Protein AF-A0A1G1LNJ7-F1 (afdb_monomer_lite)

Sequence (127 aa):
MNEINQDPYFGWVLAQRDRGAAVETAKIEYLIERIRKSPYLFIRNRVEYSAAEAARHLTWKYEHARRYALTAHDFIRHLATRSLESGLLYLVKLPNGTTYPVKELLENELFALEQSLNKKQPAHVPF

Structure (mmCIF, N/CA/C/O backbone):
data_AF-A0A1G1LNJ7-F1
#
_entry.id   AF-A0A1G1LNJ7-F1
#
loop_
_atom_site.group_PDB
_atom_site.id
_atom_site.type_symbol
_atom_site.label_atom_id
_atom_site.label_alt_id
_atom_site.label_comp_id
_atom_site.label_asym_id
_atom_site.label_entity_id
_atom_site.label_seq_id
_atom_site.pdbx_PDB_ins_code
_atom_site.Cartn_x
_atom_site.Cartn_y
_atom_site.Cartn_z
_atom_site.occupancy
_atom_site.B_iso_or_equiv
_atom_site.auth_seq_id
_atom_site.auth_comp_id
_atom_site.auth_asym_id
_atom_site.auth_atom_id
_atom_site.pdbx_PDB_model_num
ATOM 1 N N . MET A 1 1 ? 9.168 5.537 13.950 1.00 42.31 1 MET A N 1
ATOM 2 C CA . MET A 1 1 ? 9.283 5.680 12.483 1.00 42.31 1 MET A CA 1
ATOM 3 C C . MET A 1 1 ? 10.320 4.676 12.026 1.00 42.31 1 MET A C 1
ATOM 5 O O . MET A 1 1 ? 11.458 4.809 12.447 1.00 42.31 1 MET A O 1
ATOM 9 N N . ASN A 1 2 ? 9.936 3.641 11.273 1.00 50.34 2 ASN A N 1
ATOM 10 C CA . ASN A 1 2 ? 10.922 2.712 10.713 1.00 50.34 2 ASN A CA 1
ATOM 11 C C . ASN A 1 2 ? 11.747 3.458 9.661 1.00 50.34 2 ASN A C 1
ATOM 13 O O . ASN A 1 2 ? 11.183 3.992 8.703 1.00 50.34 2 ASN A O 1
ATOM 17 N N . GLU A 1 3 ? 13.061 3.516 9.856 1.00 65.12 3 GLU A N 1
ATOM 18 C CA . GLU A 1 3 ? 13.993 4.073 8.882 1.00 65.12 3 GLU A CA 1
ATOM 19 C C . GLU A 1 3 ? 13.919 3.247 7.591 1.00 65.12 3 GLU A C 1
ATOM 21 O O . GLU A 1 3 ? 14.221 2.055 7.595 1.00 65.12 3 GLU A O 1
ATOM 26 N N . ILE A 1 4 ? 13.536 3.876 6.473 1.00 71.56 4 ILE A N 1
ATOM 27 C CA . ILE A 1 4 ? 13.423 3.222 5.152 1.00 71.56 4 ILE A CA 1
ATOM 28 C C . ILE A 1 4 ? 14.715 2.470 4.783 1.00 71.56 4 ILE A C 1
ATOM 30 O O . ILE A 1 4 ? 14.668 1.415 4.161 1.00 71.56 4 ILE A O 1
ATOM 34 N N . ASN A 1 5 ? 15.869 2.969 5.238 1.00 62.16 5 ASN A N 1
ATOM 35 C CA . ASN A 1 5 ? 17.187 2.392 4.976 1.00 62.16 5 ASN A CA 1
ATOM 36 C C . ASN A 1 5 ? 17.433 1.014 5.617 1.00 62.16 5 ASN A C 1
ATOM 38 O O . ASN A 1 5 ? 18.365 0.337 5.190 1.00 62.16 5 ASN A O 1
ATOM 42 N N . GLN A 1 6 ? 16.638 0.607 6.611 1.00 67.00 6 GLN A N 1
ATOM 43 C CA . GLN A 1 6 ? 16.731 -0.716 7.239 1.00 67.00 6 GLN A CA 1
ATOM 44 C C . GLN A 1 6 ? 15.668 -1.698 6.721 1.00 67.00 6 GLN A C 1
ATOM 46 O O . GLN A 1 6 ? 15.666 -2.862 7.119 1.00 67.00 6 GLN A O 1
ATOM 51 N N . ASP A 1 7 ? 14.761 -1.263 5.836 1.00 76.38 7 ASP A N 1
ATOM 52 C CA . ASP A 1 7 ? 13.757 -2.159 5.267 1.00 76.38 7 ASP A CA 1
ATOM 53 C C . ASP A 1 7 ? 14.384 -3.020 4.152 1.00 76.38 7 ASP A C 1
ATOM 55 O O . ASP A 1 7 ? 14.855 -2.468 3.151 1.00 76.38 7 ASP A O 1
ATOM 59 N N . PRO A 1 8 ? 14.382 -4.363 4.255 1.00 80.31 8 PRO A N 1
ATOM 60 C CA . PRO A 1 8 ? 14.906 -5.226 3.195 1.00 80.31 8 PRO A CA 1
ATOM 61 C C . PRO A 1 8 ? 14.217 -4.994 1.840 1.00 80.31 8 PRO A C 1
ATOM 63 O O . PRO A 1 8 ? 14.855 -5.142 0.795 1.00 80.31 8 PRO A O 1
ATOM 66 N N . TYR A 1 9 ? 12.953 -4.553 1.832 1.00 85.25 9 TYR A N 1
ATOM 67 C CA . TYR A 1 9 ? 12.249 -4.223 0.593 1.00 85.25 9 TYR A CA 1
ATOM 68 C C . TYR A 1 9 ? 12.780 -2.944 -0.055 1.00 85.25 9 TYR A C 1
ATOM 70 O O . TYR A 1 9 ? 12.767 -2.844 -1.278 1.00 85.25 9 TYR A O 1
ATOM 78 N N . PHE A 1 10 ? 13.318 -1.992 0.715 1.00 87.31 10 PHE A N 1
ATOM 79 C CA . PHE A 1 10 ? 13.963 -0.812 0.137 1.00 87.31 10 PHE A CA 1
ATOM 80 C C . PHE A 1 10 ? 15.208 -1.190 -0.673 1.00 87.31 10 PHE A C 1
ATOM 82 O O . PHE A 1 10 ? 15.388 -0.711 -1.793 1.00 87.31 10 PHE A O 1
ATOM 89 N N . GLY A 1 11 ? 16.042 -2.094 -0.146 1.00 87.31 11 GLY A N 1
ATOM 90 C CA . GLY A 1 11 ? 17.211 -2.608 -0.865 1.00 87.31 11 GLY A CA 1
ATOM 91 C C . GLY A 1 11 ? 16.832 -3.311 -2.170 1.00 87.31 11 GLY A C 1
ATOM 92 O O . GLY A 1 11 ? 17.488 -3.121 -3.195 1.00 87.31 11 GLY A O 1
ATOM 93 N N . TRP A 1 12 ? 15.730 -4.061 -2.159 1.00 88.44 12 TRP A N 1
ATOM 94 C CA . TRP A 1 12 ? 15.218 -4.706 -3.362 1.00 88.44 12 TRP A CA 1
ATOM 95 C C . TRP A 1 12 ? 14.675 -3.707 -4.395 1.00 88.44 12 TRP A C 1
ATOM 97 O O . TRP A 1 12 ? 15.026 -3.819 -5.569 1.00 88.44 12 TRP A O 1
ATOM 107 N N . VAL A 1 13 ? 13.916 -2.682 -3.983 1.00 92.06 13 VAL A N 1
ATOM 108 C CA . VAL A 1 13 ? 13.476 -1.607 -4.896 1.00 92.06 13 VAL A CA 1
ATOM 109 C C . VAL A 1 13 ? 14.682 -0.894 -5.514 1.00 92.06 13 VAL A C 1
ATOM 111 O O . VAL A 1 13 ? 14.719 -0.681 -6.726 1.00 92.06 13 VAL A O 1
ATOM 114 N N . LEU A 1 14 ? 15.702 -0.584 -4.708 1.00 90.06 14 LEU A N 1
ATOM 115 C CA . LEU A 1 14 ? 16.933 0.052 -5.179 1.00 90.06 14 LEU A CA 1
ATOM 116 C C . LEU A 1 14 ? 17.646 -0.794 -6.247 1.00 90.06 14 LEU A C 1
ATOM 118 O O . LEU A 1 14 ? 18.114 -0.248 -7.245 1.00 90.06 14 LEU A O 1
ATOM 122 N N . ALA A 1 15 ? 17.680 -2.119 -6.079 1.00 89.44 15 ALA A N 1
ATOM 123 C CA . ALA A 1 15 ? 18.276 -3.042 -7.046 1.00 89.44 15 ALA A CA 1
ATOM 124 C C . ALA A 1 15 ? 17.525 -3.102 -8.393 1.00 89.44 15 ALA A C 1
ATOM 126 O O . ALA A 1 15 ? 18.111 -3.495 -9.403 1.00 89.44 15 ALA A O 1
ATOM 127 N N . GLN A 1 16 ? 16.244 -2.716 -8.430 1.00 90.81 16 GLN A N 1
ATOM 128 C CA . GLN A 1 16 ? 15.429 -2.687 -9.651 1.00 90.81 16 GLN A CA 1
ATOM 129 C C . GLN A 1 16 ? 15.304 -1.287 -10.271 1.00 90.81 16 GLN A C 1
ATOM 131 O O . GLN A 1 16 ? 14.617 -1.162 -11.280 1.00 90.81 16 GLN A O 1
ATOM 136 N N . ARG A 1 17 ? 15.937 -0.240 -9.713 1.00 87.12 17 ARG A N 1
ATOM 137 C CA . ARG A 1 17 ? 15.630 1.168 -10.053 1.00 87.12 17 ARG A CA 1
ATOM 138 C C . ARG A 1 17 ? 15.659 1.492 -11.552 1.00 87.12 17 ARG A C 1
ATOM 140 O O . ARG A 1 17 ? 14.807 2.226 -12.034 1.00 87.12 17 ARG A O 1
ATOM 147 N N . ASP A 1 18 ? 16.612 0.909 -12.277 1.00 87.88 18 ASP A N 1
ATOM 148 C CA . ASP A 1 18 ? 16.856 1.184 -13.698 1.00 87.88 18 ASP A CA 1
ATOM 149 C C . ASP A 1 18 ? 16.086 0.209 -14.613 1.00 87.88 18 ASP A C 1
ATOM 151 O O . ASP A 1 18 ? 16.280 0.175 -15.827 1.00 87.88 18 ASP A O 1
ATOM 155 N N . ARG A 1 19 ? 15.199 -0.616 -14.040 1.00 86.94 19 ARG A N 1
ATOM 156 C CA . ARG A 1 19 ? 14.480 -1.687 -14.734 1.00 86.94 19 ARG A CA 1
ATOM 157 C C . ARG A 1 19 ? 12.995 -1.375 -14.896 1.00 86.94 19 ARG A C 1
ATOM 159 O O . ARG A 1 19 ? 12.170 -2.151 -14.428 1.00 86.94 19 ARG A O 1
ATOM 166 N N . GLY A 1 20 ? 12.652 -0.278 -15.575 1.00 87.12 20 GLY A N 1
ATOM 167 C CA . GLY A 1 20 ? 11.300 0.037 -16.084 1.00 87.12 20 GLY A CA 1
ATOM 168 C C . GLY A 1 20 ? 10.130 -0.575 -15.291 1.00 87.12 20 GLY A C 1
ATOM 169 O O . GLY A 1 20 ? 9.873 -0.198 -14.160 1.00 87.12 20 GLY A O 1
ATOM 170 N N . ALA A 1 21 ? 9.434 -1.570 -15.848 1.00 89.62 21 ALA A N 1
ATOM 171 C CA . ALA A 1 21 ? 8.287 -2.211 -15.186 1.00 89.62 21 ALA A CA 1
ATOM 172 C C . ALA A 1 21 ? 8.620 -2.973 -13.878 1.00 89.62 21 ALA A C 1
ATOM 174 O O . ALA A 1 21 ? 7.762 -3.132 -13.005 1.00 89.62 21 ALA A O 1
ATOM 175 N N . ALA A 1 22 ? 9.854 -3.455 -13.720 1.00 91.88 22 ALA A N 1
ATOM 176 C CA . ALA A 1 22 ? 10.281 -4.164 -12.518 1.00 91.88 22 ALA A CA 1
ATOM 177 C C . ALA A 1 22 ? 10.440 -3.223 -11.313 1.00 91.88 22 ALA A C 1
ATOM 179 O O . ALA A 1 22 ? 10.121 -3.643 -10.201 1.00 91.88 22 ALA A O 1
ATOM 180 N N . VAL A 1 23 ? 10.853 -1.957 -11.504 1.00 95.25 23 VAL A N 1
ATOM 181 C CA . VAL A 1 23 ? 10.894 -0.992 -10.384 1.00 95.25 23 VAL A CA 1
ATOM 182 C C . VAL A 1 23 ? 9.494 -0.703 -9.859 1.00 95.25 23 VAL A C 1
ATOM 184 O O . VAL A 1 23 ? 9.290 -0.657 -8.651 1.00 95.25 23 VAL A O 1
ATOM 187 N N . GLU A 1 24 ? 8.510 -0.576 -10.749 1.00 96.44 24 GLU A N 1
ATOM 188 C CA . GLU A 1 24 ? 7.128 -0.301 -10.359 1.00 96.44 24 GLU A CA 1
ATOM 189 C C . GLU A 1 24 ? 6.505 -1.483 -9.617 1.00 96.44 24 GLU A C 1
ATOM 191 O O . GLU A 1 24 ? 5.888 -1.298 -8.567 1.00 96.44 24 GLU A O 1
ATOM 196 N N . THR A 1 25 ? 6.762 -2.709 -10.082 1.00 95.50 25 THR A N 1
ATOM 197 C CA . THR A 1 25 ? 6.389 -3.922 -9.338 1.00 95.50 25 THR A CA 1
ATOM 198 C C . THR A 1 25 ? 7.024 -3.921 -7.948 1.00 95.50 25 THR A C 1
ATOM 200 O O . THR A 1 25 ? 6.346 -4.206 -6.960 1.00 95.50 25 THR A O 1
ATOM 203 N N . ALA A 1 26 ? 8.297 -3.527 -7.854 1.00 95.75 26 ALA A N 1
ATOM 204 C CA . ALA A 1 26 ? 8.996 -3.500 -6.582 1.00 95.75 26 ALA A CA 1
ATOM 205 C C . ALA A 1 26 ? 8.452 -2.457 -5.605 1.00 95.75 26 ALA A C 1
ATOM 207 O O . ALA A 1 26 ? 8.274 -2.744 -4.419 1.00 95.75 26 ALA A O 1
ATOM 208 N N . LYS A 1 27 ? 8.122 -1.262 -6.100 1.00 96.75 27 LYS A N 1
ATOM 209 C CA . LYS A 1 27 ? 7.456 -0.222 -5.311 1.00 96.75 27 LYS A CA 1
ATOM 210 C C . LYS A 1 27 ? 6.105 -0.709 -4.776 1.00 96.75 27 LYS A C 1
ATOM 212 O O . LYS A 1 27 ? 5.806 -0.488 -3.607 1.00 96.75 27 LYS A O 1
ATOM 217 N N . ILE A 1 28 ? 5.299 -1.394 -5.591 1.00 97.25 28 ILE A N 1
ATOM 218 C CA . ILE A 1 28 ? 3.986 -1.919 -5.172 1.00 97.25 28 ILE A CA 1
ATOM 219 C C . ILE A 1 28 ? 4.133 -2.946 -4.048 1.00 97.25 28 ILE A C 1
ATOM 221 O O . ILE A 1 28 ? 3.437 -2.871 -3.035 1.00 97.25 28 ILE A O 1
ATOM 225 N N . GLU A 1 29 ? 5.056 -3.890 -4.199 1.00 96.00 29 GLU A N 1
ATOM 226 C CA . GLU A 1 29 ? 5.325 -4.900 -3.176 1.00 96.00 29 GLU A CA 1
ATOM 227 C C . GLU A 1 29 ? 5.862 -4.280 -1.876 1.00 96.00 29 GLU A C 1
ATOM 229 O O . GLU A 1 29 ? 5.402 -4.653 -0.794 1.00 96.00 29 GLU A O 1
ATOM 234 N N . TYR A 1 30 ? 6.731 -3.265 -1.965 1.00 96.25 30 TYR A N 1
ATOM 235 C CA . TYR A 1 30 ? 7.141 -2.465 -0.806 1.00 96.25 30 TYR A CA 1
ATOM 236 C C . TYR A 1 30 ? 5.928 -1.848 -0.091 1.00 96.25 30 TYR A C 1
ATOM 238 O O . TYR A 1 30 ? 5.793 -1.985 1.123 1.00 96.25 30 TYR A O 1
ATOM 246 N N . LEU A 1 31 ? 5.004 -1.216 -0.822 1.00 96.94 31 LEU A N 1
ATOM 247 C CA . LEU A 1 31 ? 3.806 -0.598 -0.239 1.00 96.94 31 LEU A CA 1
ATOM 248 C C . LEU A 1 31 ? 2.903 -1.618 0.470 1.00 96.94 31 LEU A C 1
ATOM 250 O O . LEU A 1 31 ? 2.395 -1.349 1.559 1.00 96.94 31 LEU A O 1
ATOM 254 N N . ILE A 1 32 ? 2.723 -2.804 -0.113 1.00 97.00 32 ILE A N 1
ATOM 255 C CA . ILE A 1 32 ? 1.964 -3.897 0.512 1.00 97.00 32 ILE A CA 1
ATOM 256 C C . ILE A 1 32 ? 2.648 -4.362 1.805 1.00 97.00 32 ILE A C 1
ATOM 258 O O . ILE A 1 32 ? 1.971 -4.604 2.807 1.00 97.00 32 ILE A O 1
ATOM 262 N N . GLU A 1 33 ? 3.978 -4.451 1.821 1.00 95.50 33 GLU A N 1
ATOM 263 C CA . GLU A 1 33 ? 4.722 -4.787 3.034 1.00 95.50 33 GLU A CA 1
ATOM 264 C C . GLU A 1 33 ? 4.578 -3.709 4.120 1.00 95.50 33 GLU A C 1
ATOM 266 O O . GLU A 1 33 ? 4.429 -4.038 5.299 1.00 95.50 33 GLU A O 1
ATOM 271 N N . ARG A 1 34 ? 4.550 -2.422 3.749 1.00 94.50 34 ARG A N 1
ATOM 272 C CA . ARG A 1 34 ? 4.301 -1.326 4.705 1.00 94.50 34 ARG A CA 1
ATOM 273 C C . ARG A 1 34 ? 2.949 -1.463 5.391 1.00 94.50 34 ARG A C 1
ATOM 275 O O . ARG A 1 34 ? 2.858 -1.244 6.597 1.00 94.50 34 ARG A O 1
ATOM 282 N N . ILE A 1 35 ? 1.924 -1.885 4.652 1.00 95.88 35 ILE A N 1
ATOM 283 C CA . ILE A 1 35 ? 0.618 -2.221 5.228 1.00 95.88 35 ILE A CA 1
ATOM 284 C C . ILE A 1 35 ? 0.751 -3.414 6.173 1.00 95.88 35 ILE A C 1
ATOM 286 O O . ILE A 1 35 ? 0.295 -3.324 7.305 1.00 95.88 35 ILE A O 1
ATOM 290 N N . ARG A 1 36 ? 1.421 -4.495 5.752 1.00 95.69 36 ARG A N 1
ATOM 291 C CA . ARG A 1 36 ? 1.590 -5.726 6.546 1.00 95.69 36 ARG A CA 1
ATOM 292 C C . ARG A 1 36 ? 2.262 -5.481 7.898 1.00 95.69 36 ARG A C 1
ATOM 294 O O . ARG A 1 36 ? 1.839 -6.061 8.893 1.00 95.69 36 ARG A O 1
ATOM 301 N N . LYS A 1 37 ? 3.292 -4.632 7.928 1.00 92.94 37 LYS A N 1
ATOM 302 C CA . LYS A 1 37 ? 4.056 -4.261 9.133 1.00 92.94 37 LYS A CA 1
ATOM 303 C C . LYS A 1 37 ? 3.423 -3.120 9.936 1.00 92.94 37 LYS A C 1
ATOM 305 O O . LYS A 1 37 ? 3.972 -2.718 10.962 1.00 92.94 37 LYS A O 1
ATOM 310 N N . SER A 1 38 ? 2.316 -2.552 9.465 1.00 92.31 38 SER A N 1
ATOM 311 C CA . SER A 1 38 ? 1.663 -1.432 10.132 1.00 92.31 38 SER A CA 1
ATOM 312 C C . SER A 1 38 ? 1.094 -1.857 11.494 1.00 92.31 38 SER A C 1
ATOM 314 O O . SER A 1 38 ? 0.497 -2.927 11.595 1.00 92.31 38 SER A O 1
ATOM 316 N N . PRO A 1 39 ? 1.196 -1.017 12.540 1.00 93.56 39 PRO A N 1
ATOM 317 C CA . PRO A 1 39 ? 0.533 -1.268 13.819 1.00 93.56 39 PRO A CA 1
ATOM 318 C C . PRO A 1 39 ? -0.954 -0.860 13.808 1.00 93.56 39 PRO A C 1
ATOM 320 O O . PRO A 1 39 ? -1.586 -0.813 14.861 1.00 93.56 39 PRO A O 1
ATOM 323 N N . TYR A 1 40 ? -1.503 -0.484 12.649 1.00 95.62 40 TYR A N 1
ATOM 324 C CA . TYR A 1 40 ? -2.847 0.071 12.517 1.00 95.62 40 TYR A CA 1
ATOM 325 C C . TYR A 1 40 ? -3.879 -0.980 12.107 1.00 95.62 40 TYR A C 1
ATOM 327 O O . TYR A 1 40 ? -3.554 -2.026 11.540 1.00 95.62 40 TYR A O 1
ATOM 335 N N . LEU A 1 41 ? -5.148 -0.662 12.362 1.00 97.88 41 LEU A N 1
ATOM 336 C CA . LEU A 1 41 ? -6.276 -1.414 11.820 1.00 97.88 41 LEU A CA 1
ATOM 337 C C . LEU A 1 41 ? -6.713 -0.806 10.490 1.00 97.88 41 LEU A C 1
ATOM 339 O O . LEU A 1 41 ? -6.550 0.389 10.251 1.00 97.88 41 LEU A O 1
ATOM 343 N N . PHE A 1 42 ? -7.304 -1.625 9.632 1.00 98.00 42 PHE A N 1
ATOM 344 C CA . PHE A 1 42 ? -7.768 -1.217 8.313 1.00 98.00 42 PHE A CA 1
ATOM 345 C C . PHE A 1 42 ? -9.258 -1.476 8.185 1.00 98.00 42 PHE A C 1
ATOM 347 O O . PHE A 1 42 ? -9.738 -2.564 8.476 1.00 98.00 42 PHE A O 1
ATOM 354 N N . ILE A 1 43 ? -10.000 -0.477 7.728 1.00 97.94 43 ILE A N 1
ATOM 355 C CA . ILE A 1 43 ? -11.445 -0.552 7.574 1.00 97.94 43 ILE A CA 1
ATOM 356 C C . ILE A 1 43 ? -11.769 -0.718 6.095 1.00 97.94 43 ILE A C 1
ATOM 358 O O . ILE A 1 43 ? -11.429 0.128 5.265 1.00 97.94 43 ILE A O 1
ATOM 362 N N . ARG A 1 44 ? -12.489 -1.790 5.772 1.00 95.88 44 ARG A N 1
ATOM 363 C CA . ARG A 1 44 ? -13.037 -2.060 4.440 1.00 95.88 44 ARG A CA 1
ATOM 364 C C . ARG A 1 44 ? -14.505 -2.415 4.588 1.00 95.88 44 ARG A C 1
ATOM 366 O O . ARG A 1 44 ? -14.847 -3.298 5.362 1.00 95.88 44 ARG A O 1
ATOM 373 N N . ASN A 1 45 ? -15.375 -1.752 3.826 1.00 94.56 45 ASN A N 1
ATOM 374 C CA . ASN A 1 45 ? -16.826 -1.968 3.894 1.00 94.56 45 ASN A CA 1
ATOM 375 C C . ASN A 1 45 ? -17.378 -1.862 5.331 1.00 94.56 45 ASN A C 1
ATOM 377 O O . ASN A 1 45 ? -18.243 -2.639 5.717 1.00 94.56 45 ASN A O 1
ATOM 381 N N . ARG A 1 46 ? -16.868 -0.896 6.115 1.00 94.88 46 ARG A N 1
ATOM 382 C CA . ARG A 1 46 ? -17.212 -0.670 7.536 1.00 94.88 46 ARG A CA 1
ATOM 383 C C . ARG A 1 46 ? -16.791 -1.788 8.504 1.00 94.88 46 ARG A C 1
ATOM 385 O O . ARG A 1 46 ? -17.172 -1.739 9.665 1.00 94.88 46 ARG A O 1
ATOM 392 N N . VAL A 1 47 ? -15.995 -2.755 8.052 1.00 96.50 47 VAL A N 1
ATOM 393 C CA . VAL A 1 47 ? -15.447 -3.834 8.883 1.00 96.50 47 VAL A CA 1
ATOM 394 C C . VAL A 1 47 ? -13.962 -3.587 9.124 1.00 96.50 47 VAL A C 1
ATOM 396 O O . VAL A 1 47 ? -13.245 -3.219 8.192 1.00 96.50 47 VAL A O 1
ATOM 399 N N . GLU A 1 48 ? -13.522 -3.776 10.367 1.00 97.75 48 GLU A N 1
ATOM 400 C CA . GLU A 1 48 ? -12.119 -3.683 10.777 1.00 97.75 48 GLU A CA 1
ATOM 401 C C . GLU A 1 48 ? -11.370 -4.986 10.473 1.00 97.75 48 GLU A C 1
ATOM 403 O O . GLU A 1 48 ? -11.869 -6.081 10.716 1.00 97.75 48 GLU A O 1
ATOM 408 N N . TYR A 1 49 ? -10.158 -4.839 9.952 1.00 98.00 49 TYR A N 1
ATOM 409 C CA . TYR A 1 49 ? -9.229 -5.903 9.601 1.00 98.00 49 TYR A CA 1
ATOM 410 C C . TYR A 1 49 ? -7.849 -5.578 10.163 1.00 98.00 49 TYR A C 1
ATOM 412 O O . TYR A 1 49 ? -7.452 -4.411 10.259 1.00 98.00 49 TYR A O 1
ATOM 420 N N . SER A 1 50 ? -7.089 -6.615 10.490 1.00 98.06 50 SER A N 1
ATOM 421 C CA . SER A 1 50 ? -5.679 -6.474 10.840 1.00 98.06 50 SER A CA 1
ATOM 422 C C . SER A 1 50 ? -4.840 -6.012 9.643 1.00 98.06 50 SER A C 1
ATOM 424 O O . SER A 1 50 ? -5.198 -6.204 8.476 1.00 98.06 50 SER A O 1
ATOM 426 N N . ALA A 1 51 ? -3.665 -5.456 9.934 1.00 97.00 51 ALA A N 1
ATOM 427 C CA . ALA A 1 51 ? -2.636 -5.133 8.949 1.00 97.00 51 ALA A CA 1
ATOM 428 C C . ALA A 1 51 ? -2.300 -6.309 8.010 1.00 97.00 51 ALA A C 1
ATOM 430 O O . ALA A 1 51 ? -2.210 -6.141 6.791 1.00 97.00 51 ALA A O 1
ATOM 431 N N . ALA A 1 52 ? -2.186 -7.524 8.557 1.00 97.56 52 ALA A N 1
ATOM 432 C CA . ALA A 1 52 ? -1.895 -8.729 7.784 1.00 97.56 52 ALA A CA 1
ATOM 433 C C . ALA A 1 52 ? -3.027 -9.080 6.801 1.00 97.56 52 ALA A C 1
ATOM 435 O O . ALA A 1 52 ? -2.767 -9.409 5.640 1.00 97.56 52 ALA A O 1
ATOM 436 N N . GLU A 1 53 ? -4.285 -8.970 7.233 1.00 98.12 53 GLU A N 1
ATOM 437 C CA . GLU A 1 53 ? -5.454 -9.215 6.381 1.00 98.12 53 GLU A CA 1
ATOM 438 C C . GLU A 1 53 ? -5.602 -8.153 5.291 1.00 98.12 53 GLU A C 1
ATOM 440 O O . GLU A 1 53 ? -5.893 -8.488 4.139 1.00 98.12 53 GLU A O 1
ATOM 445 N N . ALA A 1 54 ? -5.353 -6.886 5.625 1.00 97.44 54 ALA A N 1
ATOM 446 C CA . ALA A 1 54 ? -5.361 -5.789 4.666 1.00 97.44 54 ALA A CA 1
ATOM 447 C C . ALA A 1 54 ? -4.287 -5.976 3.588 1.00 97.44 54 ALA A C 1
ATOM 449 O O . ALA A 1 54 ? -4.582 -5.860 2.396 1.00 97.44 54 ALA A O 1
ATOM 450 N N . ALA A 1 55 ? -3.066 -6.343 3.987 1.00 97.81 55 ALA A N 1
ATOM 451 C CA . ALA A 1 55 ? -1.989 -6.654 3.054 1.00 97.81 55 ALA A CA 1
ATOM 452 C C . ALA A 1 55 ? -2.355 -7.837 2.151 1.00 97.81 55 ALA A C 1
ATOM 454 O O . ALA A 1 55 ? -2.219 -7.736 0.935 1.00 97.81 55 ALA A O 1
ATOM 455 N N . ARG A 1 56 ? -2.896 -8.926 2.717 1.00 98.06 56 ARG A N 1
ATOM 456 C CA . ARG A 1 56 ? -3.356 -10.090 1.940 1.00 98.06 56 ARG A CA 1
ATOM 457 C C . ARG A 1 56 ? -4.418 -9.704 0.909 1.00 98.06 56 ARG A C 1
ATOM 459 O O . ARG A 1 56 ? -4.358 -10.160 -0.230 1.00 98.06 56 ARG A O 1
ATOM 466 N N . HIS A 1 57 ? -5.369 -8.849 1.290 1.00 96.94 57 HIS A N 1
ATOM 467 C CA . HIS A 1 57 ? -6.401 -8.339 0.383 1.00 96.94 57 HIS A CA 1
ATOM 468 C C . HIS A 1 57 ? -5.805 -7.529 -0.771 1.00 96.94 57 HIS A C 1
ATOM 470 O O . HIS A 1 57 ? -6.190 -7.723 -1.924 1.00 96.94 57 HIS A O 1
ATOM 476 N N . LEU A 1 58 ? -4.850 -6.642 -0.483 1.00 96.88 58 LEU A N 1
ATOM 477 C CA . LEU A 1 58 ? -4.183 -5.838 -1.507 1.00 96.88 58 LEU A CA 1
ATOM 478 C C . LEU A 1 58 ? -3.293 -6.679 -2.430 1.00 96.88 58 LEU A C 1
ATOM 480 O O . LEU A 1 58 ? -3.314 -6.442 -3.636 1.00 96.88 58 LEU A O 1
ATOM 484 N N . THR A 1 59 ? -2.585 -7.683 -1.901 1.00 97.62 59 THR A N 1
ATOM 485 C CA . THR A 1 59 ? -1.837 -8.665 -2.705 1.00 97.62 59 THR A CA 1
ATOM 486 C C . THR A 1 59 ? -2.763 -9.383 -3.676 1.00 97.62 59 THR A C 1
ATOM 488 O O . THR A 1 59 ? -2.530 -9.341 -4.882 1.00 97.62 59 THR A O 1
ATOM 491 N N . TRP A 1 60 ? -3.859 -9.959 -3.170 1.00 97.12 60 TRP A N 1
ATOM 492 C CA . TRP A 1 60 ? -4.841 -10.645 -4.006 1.00 97.12 60 TRP A CA 1
ATOM 493 C C . TRP A 1 60 ? -5.392 -9.716 -5.097 1.00 97.12 60 TRP A C 1
ATOM 495 O O . TRP A 1 60 ? -5.397 -10.075 -6.275 1.00 97.12 60 TRP A O 1
ATOM 505 N N . LYS A 1 61 ? -5.784 -8.484 -4.739 1.00 94.00 61 LYS A N 1
ATOM 506 C CA . LYS A 1 61 ? -6.258 -7.490 -5.713 1.00 94.00 61 LYS A CA 1
ATOM 507 C C . LYS A 1 61 ? -5.208 -7.194 -6.784 1.00 94.00 61 LYS A C 1
ATOM 509 O O . LYS A 1 61 ? -5.557 -7.124 -7.959 1.00 94.00 61 LYS A O 1
ATOM 514 N N . TYR A 1 62 ? -3.950 -7.001 -6.389 1.00 96.25 62 TYR A N 1
ATOM 515 C CA . TYR A 1 62 ? -2.863 -6.713 -7.320 1.00 96.25 62 TYR A CA 1
ATOM 516 C C . TYR A 1 62 ? -2.669 -7.851 -8.314 1.00 96.25 62 TYR A C 1
ATOM 518 O O . TYR A 1 62 ? -2.675 -7.603 -9.515 1.00 96.25 62 TYR A O 1
ATOM 526 N N . GLU A 1 63 ? -2.609 -9.095 -7.844 1.00 95.44 63 GLU A N 1
ATOM 527 C CA . GLU A 1 63 ? -2.468 -10.278 -8.697 1.00 95.44 63 GLU A CA 1
ATOM 528 C C . GLU A 1 63 ? -3.592 -10.407 -9.734 1.00 95.44 63 GLU A C 1
ATOM 530 O O . GLU A 1 63 ? -3.318 -10.716 -10.892 1.00 95.44 63 GLU A O 1
ATOM 535 N N . HIS A 1 64 ? -4.835 -10.092 -9.358 1.00 94.38 64 HIS A N 1
ATOM 536 C CA . HIS A 1 64 ? -6.004 -10.237 -10.234 1.00 94.38 64 HIS A CA 1
ATOM 537 C C . HIS A 1 64 ? -6.236 -9.034 -11.162 1.00 94.38 64 HIS A C 1
ATOM 539 O O . HIS A 1 64 ? -6.953 -9.142 -12.158 1.00 94.38 64 HIS A O 1
ATOM 545 N N . ALA A 1 65 ? -5.641 -7.879 -10.856 1.00 93.75 65 ALA A N 1
ATOM 546 C CA . ALA A 1 65 ? -5.885 -6.622 -11.559 1.00 93.75 65 ALA A CA 1
ATOM 547 C C . ALA A 1 65 ? -4.595 -5.912 -12.008 1.00 93.75 65 ALA A C 1
ATOM 549 O O . ALA A 1 65 ? -4.618 -4.700 -12.225 1.00 93.75 65 ALA A O 1
ATOM 550 N N . ARG A 1 66 ? -3.490 -6.653 -12.217 1.00 92.38 66 ARG A N 1
ATOM 551 C CA . ARG A 1 66 ? -2.174 -6.107 -12.624 1.00 92.38 66 ARG A CA 1
ATOM 552 C C . ARG A 1 66 ? -2.244 -5.145 -13.811 1.00 92.38 66 ARG A C 1
ATOM 554 O O . ARG A 1 66 ? -1.562 -4.128 -13.816 1.00 92.38 66 ARG A O 1
ATOM 561 N N . ARG A 1 67 ? -3.122 -5.409 -14.787 1.00 93.44 67 ARG A N 1
ATOM 562 C CA . ARG A 1 67 ? -3.313 -4.542 -15.969 1.00 93.44 67 ARG A CA 1
ATOM 563 C C . ARG A 1 67 ? -3.757 -3.108 -15.640 1.00 93.44 67 ARG A C 1
ATOM 565 O O . ARG A 1 67 ? -3.589 -2.228 -16.471 1.00 93.44 67 ARG A O 1
ATOM 572 N N . TYR A 1 68 ? -4.327 -2.878 -14.457 1.00 92.88 68 TYR A N 1
ATOM 573 C CA . TYR A 1 68 ? -4.748 -1.557 -13.975 1.00 92.88 68 TYR A CA 1
ATOM 574 C C . TYR A 1 68 ? -3.750 -0.933 -12.990 1.00 92.88 68 TYR A C 1
ATOM 576 O O . TYR A 1 68 ? -4.027 0.130 -12.444 1.00 92.88 68 TYR A O 1
ATOM 584 N N . ALA A 1 69 ? -2.624 -1.598 -12.735 1.00 95.31 69 ALA A N 1
ATOM 585 C CA . ALA A 1 69 ? -1.628 -1.237 -11.734 1.00 95.31 69 ALA A CA 1
ATOM 586 C C . ALA A 1 69 ? -0.215 -1.379 -12.323 1.00 95.31 69 ALA A C 1
ATOM 588 O O . ALA A 1 69 ? 0.622 -2.098 -11.786 1.00 95.31 69 ALA A O 1
ATOM 589 N N . LEU A 1 70 ? 0.021 -0.723 -13.466 1.00 95.25 70 LEU A N 1
ATOM 590 C CA . LEU A 1 70 ? 1.325 -0.731 -14.141 1.00 95.25 70 LEU A CA 1
ATOM 591 C C . LEU A 1 70 ? 2.381 0.060 -13.362 1.00 95.25 70 LEU A C 1
ATOM 593 O O . LEU A 1 70 ? 3.567 -0.240 -13.458 1.00 95.25 70 LEU A O 1
ATOM 597 N N . THR A 1 71 ? 1.932 1.060 -12.602 1.00 97.00 71 THR A N 1
ATOM 598 C CA . THR A 1 71 ? 2.758 1.885 -11.720 1.00 97.00 71 THR A CA 1
ATOM 599 C C . THR A 1 71 ? 2.276 1.795 -10.274 1.00 97.00 71 THR A C 1
ATOM 601 O O . THR A 1 71 ? 1.113 1.468 -10.008 1.00 97.00 71 THR A O 1
ATOM 604 N N . ALA A 1 72 ? 3.140 2.146 -9.322 1.00 97.00 72 ALA A N 1
ATOM 605 C CA . ALA A 1 72 ? 2.771 2.253 -7.912 1.00 97.00 72 ALA A CA 1
ATOM 606 C C . ALA A 1 72 ? 1.643 3.275 -7.687 1.00 97.00 72 ALA A C 1
ATOM 608 O O . ALA A 1 72 ? 0.734 3.037 -6.889 1.00 97.00 72 ALA A O 1
ATOM 609 N N . HIS A 1 73 ? 1.632 4.373 -8.447 1.00 96.88 73 HIS A N 1
ATOM 610 C CA . HIS A 1 73 ? 0.535 5.339 -8.421 1.00 96.88 73 HIS A CA 1
ATOM 611 C C . HIS A 1 73 ? -0.785 4.747 -8.931 1.00 96.88 73 HIS A C 1
ATOM 613 O O . HIS A 1 73 ? -1.835 4.992 -8.331 1.00 96.88 73 HIS A O 1
ATOM 619 N N . ASP A 1 74 ? -0.756 3.948 -10.000 1.00 96.81 74 ASP A N 1
ATOM 620 C CA . ASP A 1 74 ? -1.958 3.288 -10.519 1.00 96.81 74 ASP A CA 1
ATOM 621 C C . ASP A 1 74 ? -2.486 2.231 -9.546 1.00 96.81 74 ASP A C 1
ATOM 623 O O . ASP A 1 74 ? -3.695 2.146 -9.320 1.00 96.81 74 ASP A O 1
ATOM 627 N N . PHE A 1 75 ? -1.592 1.480 -8.897 1.00 97.62 75 PHE A N 1
ATOM 628 C CA . PHE A 1 75 ? -1.954 0.572 -7.811 1.00 97.62 75 PHE A CA 1
ATOM 629 C C . PHE A 1 75 ? -2.710 1.307 -6.695 1.00 97.62 75 PHE A C 1
ATOM 631 O O . PHE A 1 75 ? -3.808 0.895 -6.305 1.00 97.62 75 PHE A O 1
ATOM 638 N N . ILE A 1 76 ? -2.173 2.433 -6.218 1.00 96.88 76 ILE A N 1
ATOM 639 C CA . ILE A 1 76 ? -2.821 3.238 -5.178 1.00 96.88 76 ILE A CA 1
ATOM 640 C C . ILE A 1 76 ? -4.199 3.718 -5.651 1.00 96.88 76 ILE A C 1
ATOM 642 O O . ILE A 1 76 ? -5.210 3.515 -4.966 1.00 96.88 76 ILE A O 1
ATOM 646 N N . ARG A 1 77 ? -4.258 4.317 -6.845 1.00 95.19 77 ARG A N 1
ATOM 647 C CA . ARG A 1 77 ? -5.464 4.948 -7.393 1.00 95.19 77 ARG A CA 1
ATOM 648 C C . ARG A 1 77 ? -6.582 3.945 -7.663 1.00 95.19 77 ARG A C 1
ATOM 650 O O . ARG A 1 77 ? -7.735 4.211 -7.322 1.00 95.19 77 ARG A O 1
ATOM 657 N N . HIS A 1 78 ? -6.262 2.809 -8.274 1.00 93.81 78 HIS A N 1
ATOM 658 C CA . HIS A 1 78 ? -7.266 1.873 -8.780 1.00 93.81 78 HIS A CA 1
ATOM 659 C C . HIS A 1 78 ? -7.544 0.714 -7.819 1.00 93.81 78 HIS A C 1
ATOM 661 O O . HIS A 1 78 ? -8.677 0.232 -7.745 1.00 93.81 78 HIS A O 1
ATOM 667 N N . LEU A 1 79 ? -6.545 0.250 -7.062 1.00 93.75 79 LEU A N 1
ATOM 668 C CA . LEU A 1 79 ? -6.665 -0.981 -6.276 1.00 93.75 79 LEU A CA 1
ATOM 669 C C . LEU A 1 79 ? -6.762 -0.716 -4.771 1.00 93.75 79 LEU A C 1
ATOM 671 O O . LEU A 1 79 ? -7.579 -1.373 -4.112 1.00 93.75 79 LEU A O 1
ATOM 675 N N . ALA A 1 80 ? -6.004 0.252 -4.245 1.00 91.94 80 ALA A N 1
ATOM 676 C CA . ALA A 1 80 ? -5.878 0.499 -2.805 1.00 91.94 80 ALA A CA 1
ATOM 677 C C . ALA A 1 80 ? -6.725 1.665 -2.254 1.00 91.94 80 ALA A C 1
ATOM 679 O O . ALA A 1 80 ? -6.688 1.934 -1.057 1.00 91.94 80 ALA A O 1
ATOM 680 N N . THR A 1 81 ? -7.513 2.348 -3.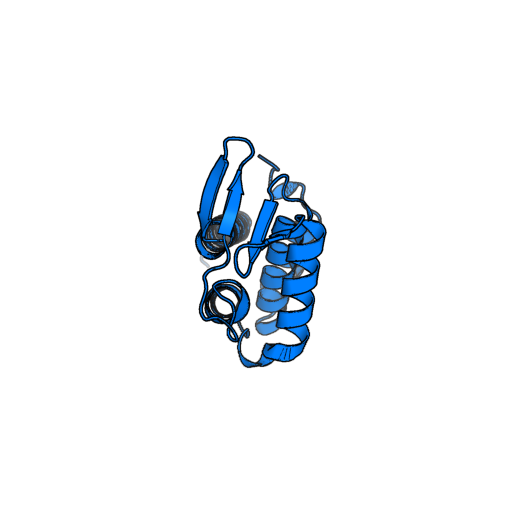092 1.00 93.44 81 THR A N 1
ATOM 681 C CA . THR A 1 81 ? -8.336 3.494 -2.653 1.00 93.44 81 THR A CA 1
ATOM 682 C C . THR A 1 81 ? -9.718 3.083 -2.133 1.00 93.44 81 THR A C 1
ATOM 684 O O . THR A 1 81 ? -10.185 3.604 -1.120 1.00 93.44 81 THR A O 1
ATOM 687 N N . ARG A 1 82 ? -10.413 2.182 -2.839 1.00 92.69 82 ARG A N 1
ATOM 688 C CA . ARG A 1 82 ? -11.811 1.833 -2.539 1.00 92.69 82 ARG A CA 1
ATOM 689 C C . ARG A 1 82 ? -12.187 0.418 -2.969 1.00 92.69 82 ARG A C 1
ATOM 691 O O . AR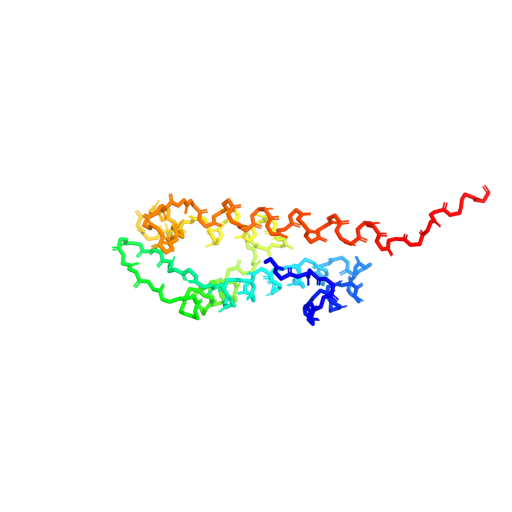G A 1 82 ? -11.527 -0.199 -3.817 1.00 92.69 82 ARG A O 1
ATOM 698 N N . SER A 1 83 ? -13.284 -0.079 -2.408 1.00 90.81 83 SER A N 1
ATOM 699 C CA . SER A 1 83 ? -13.942 -1.286 -2.904 1.00 90.81 83 SER A CA 1
ATOM 700 C C . SER A 1 83 ? -14.664 -0.968 -4.209 1.00 90.81 83 SER A C 1
ATOM 702 O O . SER A 1 83 ? -15.394 0.019 -4.280 1.00 90.81 83 SER A O 1
ATOM 704 N N . LEU A 1 84 ? -14.479 -1.803 -5.232 1.00 86.62 84 LEU A N 1
ATOM 705 C CA . LEU A 1 84 ? -15.256 -1.679 -6.468 1.00 86.62 84 LEU A CA 1
ATOM 706 C C . LEU A 1 84 ? -16.701 -2.153 -6.269 1.00 86.62 84 LEU A C 1
ATOM 708 O O . LEU A 1 84 ? -17.599 -1.619 -6.901 1.00 86.62 84 LEU A O 1
ATOM 712 N N . GLU A 1 85 ? -16.924 -3.105 -5.362 1.00 86.00 85 GLU A N 1
ATOM 713 C CA . GLU A 1 85 ? -18.245 -3.685 -5.097 1.00 86.00 85 GLU A CA 1
ATOM 714 C C . GLU A 1 85 ? -19.169 -2.710 -4.360 1.00 86.00 85 GLU A C 1
ATOM 716 O O . GLU A 1 85 ? -20.340 -2.587 -4.694 1.00 86.00 85 GLU A O 1
ATOM 721 N N . SER A 1 86 ? -18.645 -2.007 -3.352 1.00 90.25 86 SER A N 1
ATOM 722 C CA . SER A 1 86 ? -19.445 -1.121 -2.491 1.00 90.25 86 SER A CA 1
ATOM 723 C C . SER A 1 86 ? -19.223 0.369 -2.762 1.00 90.25 86 SER A C 1
ATOM 725 O O . SER A 1 86 ? -19.948 1.202 -2.226 1.00 90.25 86 SER A O 1
ATOM 727 N N . GLY A 1 87 ? -18.179 0.730 -3.513 1.00 92.75 87 GLY A N 1
ATOM 728 C CA . GLY A 1 87 ? -17.753 2.117 -3.724 1.00 92.75 87 GLY A CA 1
ATOM 729 C C . GLY A 1 87 ? -17.104 2.791 -2.506 1.00 92.75 87 GLY A C 1
ATOM 730 O O . GLY A 1 87 ? -16.599 3.908 -2.637 1.00 92.75 87 GLY A O 1
ATOM 731 N N . LEU A 1 88 ? -17.079 2.136 -1.338 1.00 94.75 88 LEU A N 1
ATOM 732 C CA . LEU A 1 88 ? -16.580 2.717 -0.091 1.00 94.75 88 LEU A CA 1
ATOM 733 C C . LEU A 1 88 ? -15.051 2.783 -0.052 1.00 94.75 88 LEU A C 1
ATOM 735 O O . LEU A 1 88 ? -14.359 1.846 -0.464 1.00 94.75 88 LEU A O 1
ATOM 739 N N . LEU A 1 89 ? -14.540 3.886 0.500 1.00 96.19 89 LEU A N 1
ATOM 740 C CA . LEU A 1 89 ? -13.113 4.091 0.732 1.00 96.19 89 LEU A CA 1
ATOM 741 C C . LEU A 1 89 ? -12.564 3.072 1.730 1.00 96.19 89 LEU A C 1
ATOM 743 O O . LEU A 1 89 ? -13.234 2.690 2.693 1.00 96.19 89 LEU A O 1
ATOM 747 N N . TYR A 1 90 ? -11.319 2.668 1.506 1.00 97.25 90 TYR A N 1
ATOM 748 C CA . TYR A 1 90 ? -10.545 1.974 2.524 1.00 97.25 90 TYR A CA 1
ATOM 749 C C . TYR A 1 90 ? -9.968 3.003 3.488 1.00 97.25 90 TYR A C 1
ATOM 751 O O . TYR A 1 90 ? -9.386 3.999 3.051 1.00 97.25 90 TYR A O 1
ATOM 759 N N . LEU A 1 91 ? -10.106 2.758 4.788 1.00 98.06 91 LEU A N 1
ATOM 760 C CA . LEU A 1 91 ? -9.565 3.631 5.829 1.00 98.06 91 LEU A CA 1
ATOM 761 C C . LEU A 1 91 ? -8.514 2.890 6.647 1.00 98.06 91 LEU A C 1
ATOM 763 O O . LEU A 1 91 ? -8.552 1.669 6.767 1.00 98.06 91 LEU A O 1
ATOM 767 N N . VAL A 1 92 ? -7.592 3.638 7.229 1.00 97.31 92 VAL A N 1
ATOM 768 C CA . VAL A 1 92 ? -6.707 3.179 8.294 1.00 97.31 92 VAL A CA 1
ATOM 769 C C . VAL A 1 92 ? -7.164 3.815 9.602 1.00 97.31 92 VAL A C 1
ATOM 771 O O . VAL A 1 92 ? -7.578 4.973 9.615 1.00 97.31 92 VAL A O 1
ATOM 774 N N . LYS A 1 93 ? -7.131 3.049 10.690 1.00 97.38 93 LYS A N 1
ATOM 775 C CA . LYS A 1 93 ? -7.532 3.449 12.037 1.00 97.38 93 LYS A CA 1
ATOM 776 C C . LYS A 1 93 ? -6.334 3.367 12.973 1.00 97.38 93 LYS A C 1
ATOM 778 O O . LYS A 1 93 ? -5.715 2.314 13.131 1.00 97.38 93 LYS A O 1
ATOM 783 N N . LEU A 1 94 ? -6.028 4.497 13.593 1.00 94.69 94 LEU A N 1
ATOM 784 C CA . LEU A 1 94 ? -4.908 4.670 14.507 1.00 94.69 94 LEU A CA 1
ATOM 785 C C . LEU A 1 94 ? -5.297 4.204 1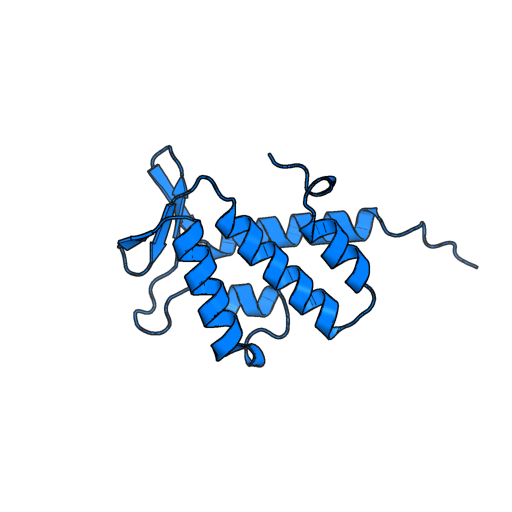5.914 1.00 94.69 94 LEU A C 1
ATOM 787 O O . LEU A 1 94 ? -6.488 4.139 16.230 1.00 94.69 94 LEU A O 1
ATOM 791 N N . PRO A 1 95 ? -4.317 3.956 16.805 1.00 93.38 95 PRO A N 1
ATOM 792 C CA . PRO A 1 95 ? -4.600 3.576 18.189 1.00 93.38 95 PRO A CA 1
ATOM 793 C C . PRO A 1 95 ? -5.439 4.610 18.955 1.00 93.38 95 PRO A C 1
ATOM 795 O O . PRO A 1 95 ? -6.184 4.248 19.857 1.00 93.38 95 PRO A O 1
ATOM 798 N N . ASN A 1 96 ? -5.359 5.890 18.574 1.00 93.38 96 ASN A N 1
ATOM 799 C CA . ASN A 1 96 ? -6.161 6.974 19.151 1.00 93.38 96 ASN A CA 1
ATOM 800 C C . ASN A 1 96 ? -7.597 7.055 18.581 1.00 93.38 96 ASN A C 1
ATOM 802 O O . ASN A 1 96 ? -8.333 7.979 18.915 1.00 93.38 96 ASN A O 1
ATOM 806 N N . GLY A 1 97 ? -7.986 6.138 17.688 1.00 94.19 97 GLY A N 1
ATOM 807 C CA . GLY A 1 97 ? -9.307 6.091 17.061 1.00 94.19 97 GLY A CA 1
ATOM 808 C C . GLY A 1 97 ? -9.489 7.005 15.846 1.00 94.19 97 GLY A C 1
ATOM 809 O O . GLY A 1 97 ? -10.513 6.903 15.172 1.00 94.19 97 GLY A O 1
ATOM 810 N N . THR A 1 98 ? -8.515 7.861 15.516 1.00 96.62 98 THR A N 1
ATOM 811 C CA . THR A 1 98 ? -8.548 8.657 14.282 1.00 96.62 98 THR A CA 1
ATOM 812 C C . THR A 1 98 ? -8.557 7.734 13.067 1.00 96.62 98 THR A C 1
ATOM 814 O O . THR A 1 98 ? -7.872 6.710 13.056 1.00 96.62 98 THR A O 1
ATOM 817 N N . THR A 1 99 ? -9.320 8.103 12.036 1.00 97.25 99 THR A N 1
ATOM 818 C CA . THR A 1 99 ? -9.334 7.385 10.759 1.00 97.25 99 THR A CA 1
ATOM 819 C C . THR A 1 99 ? -9.007 8.320 9.609 1.00 97.25 99 THR A C 1
ATOM 821 O O . THR A 1 99 ? -9.403 9.484 9.627 1.00 97.25 99 THR A O 1
ATOM 824 N N . TYR A 1 100 ? -8.282 7.813 8.617 1.00 96.75 100 TYR A N 1
ATOM 825 C CA . TYR A 1 100 ? -8.023 8.524 7.365 1.00 96.75 100 TYR A CA 1
ATOM 826 C C . TYR A 1 100 ? -7.894 7.535 6.193 1.00 96.75 100 TYR A C 1
ATOM 828 O O . TYR A 1 100 ? -7.774 6.328 6.424 1.00 96.75 100 TYR A O 1
ATOM 836 N N . PRO A 1 101 ? -7.979 7.985 4.930 1.00 97.50 101 PRO A N 1
ATOM 837 C CA . PRO A 1 101 ? -7.918 7.098 3.770 1.00 97.50 101 PRO A CA 1
ATOM 838 C C . PRO A 1 101 ? -6.599 6.321 3.652 1.00 97.50 101 PRO A C 1
ATOM 840 O O . PRO A 1 101 ? -5.514 6.888 3.749 1.00 97.50 101 PRO A O 1
ATOM 843 N N . VAL A 1 102 ? -6.679 5.026 3.318 1.00 96.31 102 VAL A N 1
ATOM 844 C CA . VAL A 1 102 ? -5.490 4.191 3.020 1.00 96.31 102 VAL A CA 1
ATOM 845 C C . VAL A 1 102 ? -4.681 4.764 1.859 1.00 96.31 102 VAL A C 1
ATOM 847 O O . VAL A 1 102 ? -3.459 4.658 1.839 1.00 96.31 102 VAL A O 1
ATOM 850 N N . LYS A 1 103 ? -5.362 5.410 0.909 1.00 96.38 103 LYS A N 1
ATOM 851 C CA . LYS A 1 103 ? -4.725 6.125 -0.194 1.00 96.38 103 LYS A CA 1
ATOM 852 C C . LYS A 1 103 ? -3.670 7.117 0.313 1.00 96.38 103 LYS A C 1
ATOM 854 O O . LYS A 1 103 ? -2.542 7.069 -0.155 1.00 96.38 103 LYS A O 1
ATOM 859 N N . GLU A 1 104 ? -4.018 7.953 1.290 1.00 95.50 104 GLU A N 1
ATOM 860 C CA . GLU A 1 104 ? -3.117 8.982 1.827 1.00 95.50 104 GLU A CA 1
ATOM 861 C C . GLU A 1 104 ? -1.920 8.361 2.557 1.00 95.50 104 GLU A C 1
ATOM 863 O O . GLU A 1 104 ? -0.792 8.824 2.399 1.00 95.50 104 GLU A O 1
ATOM 868 N N . LEU A 1 105 ? -2.138 7.265 3.297 1.00 95.06 105 LEU A N 1
ATOM 869 C CA . LEU A 1 105 ? -1.044 6.491 3.895 1.00 95.06 105 LEU A CA 1
ATOM 870 C C . LEU A 1 105 ? -0.042 6.046 2.822 1.00 95.06 105 LEU A C 1
ATOM 872 O O . LEU A 1 105 ? 1.158 6.267 2.958 1.00 95.06 105 LEU A O 1
ATOM 876 N N . LEU A 1 106 ? -0.539 5.419 1.755 1.00 95.94 106 LEU A N 1
ATOM 877 C CA . LEU A 1 106 ? 0.303 4.844 0.709 1.00 95.94 106 LEU A CA 1
ATOM 878 C C . LEU A 1 106 ? 0.977 5.902 -0.169 1.00 95.94 106 LEU A C 1
ATOM 880 O O . LEU A 1 106 ? 2.106 5.686 -0.594 1.00 95.94 106 LEU A O 1
ATOM 884 N N . GLU A 1 107 ? 0.326 7.038 -0.426 1.00 96.25 107 GLU A N 1
ATOM 885 C CA . GLU A 1 107 ? 0.942 8.162 -1.143 1.00 96.25 107 GLU A CA 1
ATOM 886 C C . GLU A 1 107 ? 2.119 8.739 -0.352 1.00 96.25 107 GLU A C 1
ATOM 888 O O . GLU A 1 107 ? 3.181 8.976 -0.927 1.00 96.25 107 GLU A O 1
ATOM 893 N N . ASN A 1 108 ? 1.977 8.875 0.969 1.00 94.31 108 ASN A N 1
ATOM 894 C CA . ASN A 1 108 ? 3.069 9.320 1.835 1.00 94.31 108 ASN A CA 1
ATOM 895 C C . ASN A 1 108 ? 4.231 8.313 1.866 1.00 94.31 108 ASN A C 1
ATOM 897 O O . ASN A 1 108 ? 5.396 8.709 1.789 1.00 94.31 108 ASN A O 1
ATOM 901 N N . GLU A 1 109 ? 3.931 7.013 1.945 1.00 94.31 109 GLU A N 1
ATOM 902 C CA . GLU A 1 109 ? 4.946 5.950 1.901 1.00 94.31 109 GLU A CA 1
ATOM 903 C C . GLU A 1 109 ? 5.676 5.900 0.553 1.00 94.31 109 GLU A C 1
ATOM 905 O O . GLU A 1 109 ? 6.901 5.766 0.517 1.00 94.31 109 GLU A O 1
ATOM 910 N N . LEU A 1 110 ? 4.944 6.045 -0.557 1.00 95.81 110 LEU A N 1
ATOM 911 C CA . LEU A 1 110 ? 5.516 6.081 -1.901 1.00 95.81 110 LEU A CA 1
ATOM 912 C C . LEU A 1 110 ? 6.406 7.312 -2.087 1.00 95.81 110 LEU A C 1
ATOM 914 O O . LEU A 1 110 ? 7.537 7.183 -2.549 1.00 95.8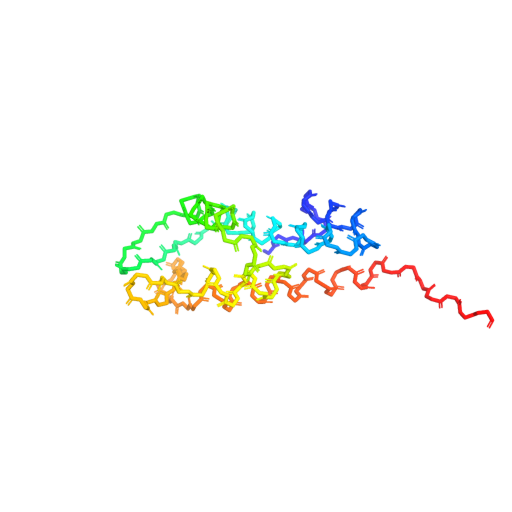1 110 LEU A O 1
ATOM 918 N N . PHE A 1 111 ? 5.941 8.485 -1.657 1.00 94.56 111 PHE A N 1
ATOM 919 C CA . PHE A 1 111 ? 6.736 9.707 -1.706 1.00 94.56 111 PHE A CA 1
ATOM 920 C C . PHE A 1 111 ? 8.047 9.552 -0.924 1.00 94.56 111 PHE A C 1
ATOM 922 O O . PHE A 1 111 ? 9.124 9.858 -1.435 1.00 94.56 111 PHE A O 1
ATOM 929 N N . ALA A 1 112 ? 7.986 9.022 0.301 1.00 91.25 112 ALA A N 1
ATOM 930 C CA . ALA A 1 112 ? 9.176 8.803 1.117 1.00 91.25 112 ALA A CA 1
ATOM 931 C C . ALA A 1 112 ? 10.145 7.781 0.489 1.00 91.25 112 ALA A C 1
ATOM 933 O O . ALA A 1 112 ? 11.368 7.968 0.555 1.00 91.25 112 ALA A O 1
ATOM 934 N N . LEU A 1 113 ? 9.618 6.735 -0.156 1.00 92.50 113 LEU A N 1
ATOM 935 C CA . LEU A 1 113 ? 10.405 5.766 -0.918 1.00 92.50 113 LEU A CA 1
ATOM 936 C C . LEU A 1 113 ? 11.137 6.444 -2.085 1.00 92.50 113 LEU A C 1
ATOM 938 O O . LEU A 1 113 ? 12.352 6.305 -2.207 1.00 92.50 113 LEU A O 1
ATOM 942 N N . GLU A 1 114 ? 10.433 7.213 -2.911 1.00 93.19 114 GLU A N 1
ATOM 943 C CA . GLU A 1 114 ? 11.002 7.864 -4.098 1.00 93.19 114 GLU A CA 1
ATOM 944 C C . GLU A 1 114 ? 12.045 8.926 -3.742 1.00 93.19 114 GLU A C 1
ATOM 946 O O . GLU A 1 114 ? 13.108 8.990 -4.361 1.00 93.19 114 GLU A O 1
ATOM 951 N N . GLN A 1 115 ? 11.817 9.691 -2.673 1.00 91.12 115 GLN A N 1
ATOM 952 C CA . GLN A 1 115 ? 12.825 10.605 -2.131 1.00 91.12 115 GLN A CA 1
ATOM 953 C C . GLN A 1 115 ? 14.089 9.858 -1.684 1.00 91.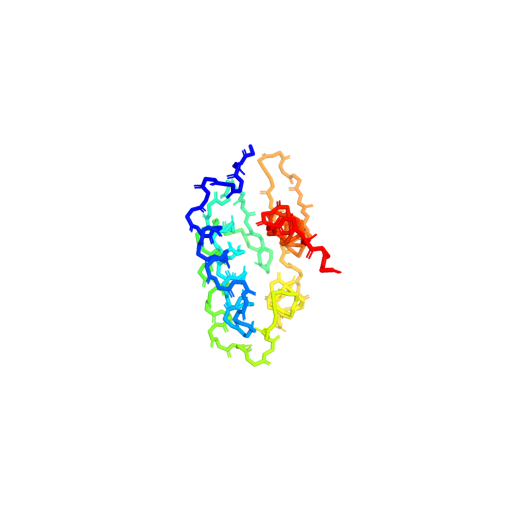12 115 GLN A C 1
ATOM 955 O O . GLN A 1 115 ? 15.208 10.317 -1.922 1.00 91.12 115 GLN A O 1
ATOM 960 N N . SER A 1 116 ? 13.927 8.695 -1.051 1.00 89.12 116 SER A N 1
ATOM 961 C CA . SER A 1 116 ? 15.051 7.852 -0.623 1.00 89.12 116 SER A CA 1
ATOM 962 C C . SER A 1 116 ? 15.825 7.267 -1.810 1.00 89.12 116 SER A C 1
ATOM 964 O O . SER A 1 116 ? 17.053 7.190 -1.756 1.00 89.12 116 SER A O 1
ATOM 966 N N . LEU A 1 117 ? 15.132 6.904 -2.894 1.00 88.06 117 LEU A N 1
ATOM 967 C CA . LEU A 1 117 ? 15.759 6.443 -4.136 1.00 88.06 117 LEU A CA 1
ATOM 968 C C . LEU A 1 117 ? 16.576 7.558 -4.803 1.00 88.06 117 LEU A C 1
ATOM 970 O O . LEU A 1 117 ? 17.731 7.327 -5.163 1.00 88.06 117 LEU A O 1
ATOM 974 N N . ASN A 1 118 ? 16.024 8.773 -4.886 1.00 85.50 118 ASN A N 1
ATOM 975 C CA . ASN A 1 118 ? 16.698 9.922 -5.499 1.00 85.50 118 ASN A CA 1
ATOM 976 C C . ASN A 1 118 ? 17.933 10.368 -4.702 1.00 85.50 118 ASN A C 1
ATOM 978 O O . ASN A 1 118 ? 18.973 10.666 -5.278 1.00 85.50 118 ASN A O 1
ATOM 982 N N . LYS A 1 119 ? 17.870 10.358 -3.364 1.00 79.75 119 LYS A N 1
ATOM 983 C CA . LYS A 1 119 ? 19.021 10.704 -2.506 1.00 79.75 119 LYS A CA 1
ATOM 984 C C . LYS A 1 119 ? 20.184 9.714 -2.605 1.00 79.75 119 LYS A C 1
ATOM 986 O O . LYS A 1 119 ? 21.315 10.089 -2.316 1.00 79.75 119 LYS A O 1
ATOM 991 N N . LYS A 1 120 ? 19.925 8.458 -2.988 1.00 68.31 120 LYS A N 1
ATOM 992 C CA . LYS A 1 120 ? 20.960 7.437 -3.233 1.00 68.31 120 LYS A CA 1
ATOM 993 C C . LYS A 1 120 ? 21.438 7.392 -4.689 1.00 68.31 120 LYS A C 1
ATOM 995 O O . LYS A 1 120 ? 22.180 6.480 -5.063 1.00 68.31 120 LYS A O 1
ATOM 1000 N N . GLN A 1 121 ? 21.047 8.361 -5.515 1.00 55.94 121 GLN A N 1
ATOM 1001 C CA . GLN A 1 121 ? 21.661 8.563 -6.819 1.00 55.94 121 GLN A CA 1
ATOM 1002 C C . GLN A 1 121 ? 23.124 8.992 -6.601 1.00 55.94 121 GLN A C 1
ATOM 1004 O O . GLN A 1 121 ? 23.360 9.965 -5.881 1.00 55.94 121 GLN A O 1
ATOM 1009 N N . PRO A 1 122 ? 24.129 8.283 -7.159 1.00 46.94 122 PRO A N 1
ATOM 1010 C CA . PRO A 1 122 ? 25.482 8.824 -7.177 1.00 46.94 122 PRO A CA 1
ATOM 1011 C C . PRO A 1 122 ? 25.420 10.172 -7.894 1.00 46.94 122 PRO A C 1
ATOM 1013 O O . PRO A 1 122 ? 24.697 10.287 -8.887 1.00 46.94 122 PRO A O 1
ATOM 1016 N N . ALA A 1 123 ? 26.114 11.181 -7.356 1.00 42.16 123 ALA A N 1
ATOM 1017 C CA . ALA A 1 123 ? 26.157 12.51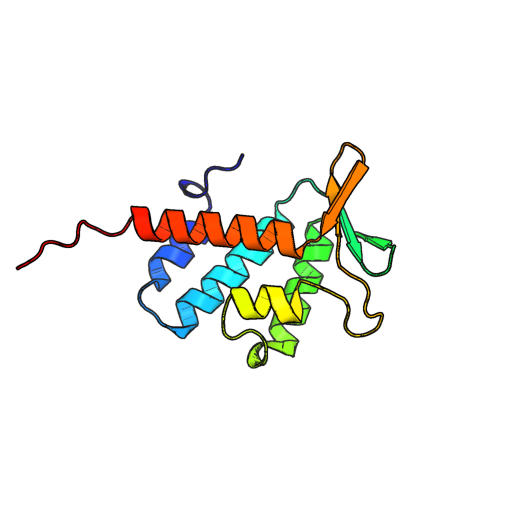9 -7.934 1.00 42.16 123 ALA A CA 1
ATOM 1018 C C . ALA A 1 123 ? 26.290 12.404 -9.455 1.00 42.16 123 ALA A C 1
ATOM 1020 O O . ALA A 1 123 ? 27.204 11.740 -9.947 1.00 42.16 123 ALA A O 1
ATOM 1021 N N . HIS A 1 124 ? 25.336 12.985 -10.185 1.00 43.09 124 HIS A N 1
ATOM 1022 C CA . HIS A 1 124 ? 25.470 13.157 -11.620 1.00 43.09 124 HIS A CA 1
ATOM 1023 C C . HIS A 1 124 ? 26.771 13.931 -11.827 1.00 43.09 124 HIS A C 1
ATOM 1025 O O . HIS A 1 124 ? 26.855 15.094 -11.442 1.00 43.09 124 HIS A O 1
ATOM 1031 N N . VAL A 1 125 ? 27.805 13.251 -12.318 1.00 38.72 125 VAL A N 1
ATOM 1032 C CA . VAL A 1 125 ? 29.053 13.887 -12.723 1.00 38.72 125 VAL A CA 1
ATOM 1033 C C . VAL A 1 125 ? 28.765 14.406 -14.129 1.00 38.72 125 VAL A C 1
ATOM 1035 O O . VAL A 1 125 ? 28.616 13.577 -15.031 1.00 38.72 125 VAL A O 1
ATOM 1038 N N . PRO A 1 126 ? 28.563 15.719 -14.340 1.00 40.09 126 PRO A N 1
ATOM 1039 C CA . PRO A 1 126 ? 28.532 16.233 -15.698 1.00 40.09 126 PRO A CA 1
ATOM 1040 C C . PRO A 1 126 ? 29.908 15.968 -16.323 1.00 40.09 126 PRO A C 1
ATOM 1042 O O . PRO A 1 126 ? 30.933 16.211 -15.681 1.00 40.09 126 PRO A O 1
ATOM 1045 N N . PHE A 1 127 ? 29.904 15.404 -17.530 1.00 52.44 127 PHE A N 1
ATOM 1046 C CA . PHE A 1 127 ? 31.081 15.370 -18.397 1.00 52.44 127 PHE A CA 1
ATOM 1047 C C . PHE A 1 127 ? 31.379 16.773 -18.924 1.00 52.44 127 PHE A C 1
ATOM 1049 O O . PHE A 1 127 ? 30.400 17.508 -19.200 1.00 52.44 127 PHE A O 1
#

Secondary structure (DSSP, 8-state):
---GGG-HHHHHHHHTTTSHHHHHHHHHHHHHHHHHT-SSEEEETTEEE-HHHHHHHHHHHHHHHGGG-SSHHHIIIIISSB-TTT-PBPEEE-TTS-EEEHHHHHHHHHHHHHHHHHHTS------

pLDDT: mean 89.37, std 13.79, range [38.72, 98.12]

Foldseek 3Di:
DPDCVPDPLLVVLLVCVVPQQVNQVSLQLVLLVCLLPDPWWKAAPNDTDHSNVLSVQLVVQCVVPVVQRSGLLSSLVPRQAHDPVPRDGMWIADPVRDIDGPSVVSVVVSVVSVVVSVVPPDPPDDD

Radius of gyration: 15.36 Å; chains: 1; bounding box: 50×27×38 Å